Protein AF-A0AAW3WWF3-F1 (afdb_monomer_lite)

Sequence (117 aa):
MQAHHVIPVDIWKKHDSFFNSIGMGGSRDSIGNGIHIPGSQAAYKEGLGKGMAVFHSSKHDNYSNIVSDEISLIKDRFNAKELTAKEARIEVKKLQMDLKRRLWSGDVPKTKCGRIY

Organism: Serratia fonticola (NCBI:txid47917)

Foldseek 3Di:
DDKDFLQDPVLCVVCQVLCVQLPNNVVRPPPLRIDDFAADLVSVVVCVRVQALAHEDPDAVQSNVVSSVQLVVLSVCVVVVVDDSPRSVVSVSVSSVVSNVCRRNVVACADPSRYHD

Radius of gyration: 14.71 Å; chains: 1; bounding box: 31×23×44 Å

Structure (mmCIF, N/CA/C/O backbone):
data_AF-A0AAW3WWF3-F1
#
_entry.id   AF-A0AAW3WWF3-F1
#
loop_
_atom_site.group_PDB
_atom_site.id
_atom_site.type_symbol
_atom_site.label_atom_id
_atom_site.label_alt_id
_atom_site.label_comp_id
_atom_site.label_asym_id
_atom_site.label_entity_id
_atom_site.label_seq_id
_atom_site.pdbx_PDB_ins_code
_atom_site.Cartn_x
_atom_site.Cartn_y
_atom_site.Cartn_z
_atom_site.occupancy
_atom_site.B_iso_or_equiv
_atom_site.auth_seq_id
_atom_site.auth_comp_id
_atom_site.auth_asym_id
_atom_site.auth_atom_id
_atom_site.pdbx_PDB_model_num
ATOM 1 N N . MET A 1 1 ? 0.639 7.924 -18.447 1.00 91.19 1 MET A N 1
ATOM 2 C CA . MET A 1 1 ? 0.525 7.637 -16.995 1.00 91.19 1 MET A CA 1
ATOM 3 C C . MET A 1 1 ? -0.613 6.657 -16.767 1.00 91.19 1 MET A C 1
ATOM 5 O O . MET A 1 1 ? -1.506 6.606 -17.600 1.00 91.19 1 MET A O 1
ATOM 9 N N . GLN A 1 2 ? -0.592 5.907 -15.671 1.00 92.00 2 GLN A N 1
ATOM 10 C CA . GLN A 1 2 ? -1.663 5.001 -15.255 1.00 92.00 2 GLN A CA 1
ATOM 11 C C . GLN A 1 2 ? -1.898 5.148 -13.751 1.00 92.00 2 GLN A C 1
ATOM 13 O O . GLN A 1 2 ? -0.951 5.380 -12.999 1.00 92.00 2 GLN A O 1
ATOM 18 N N . ALA A 1 3 ? -3.156 5.068 -13.317 1.00 93.00 3 ALA A N 1
ATOM 19 C CA . ALA A 1 3 ? -3.476 4.997 -11.896 1.00 93.00 3 ALA A CA 1
ATOM 20 C C . ALA A 1 3 ? -3.083 3.620 -11.346 1.00 93.00 3 ALA A C 1
ATOM 22 O O . ALA A 1 3 ? -3.390 2.593 -11.947 1.00 93.00 3 ALA A O 1
ATOM 23 N N . HIS A 1 4 ? -2.404 3.613 -10.209 1.00 95.44 4 HIS A N 1
ATOM 24 C CA . HIS A 1 4 ? -2.016 2.415 -9.485 1.00 95.44 4 HIS A CA 1
ATOM 25 C C . HIS A 1 4 ? -2.558 2.509 -8.059 1.00 95.44 4 HIS A C 1
ATOM 27 O O . HIS A 1 4 ? -2.361 3.523 -7.380 1.00 95.44 4 HIS A O 1
ATOM 33 N N . HIS A 1 5 ? -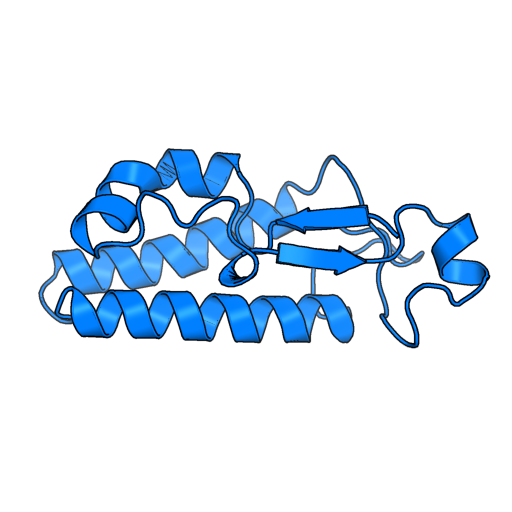3.263 1.465 -7.625 1.00 96.94 5 HIS A N 1
ATOM 34 C CA . HIS A 1 5 ? -3.714 1.345 -6.245 1.00 96.94 5 HIS A CA 1
ATOM 35 C C . HIS A 1 5 ? -2.535 0.969 -5.355 1.00 96.94 5 HIS A C 1
ATOM 37 O O . HIS A 1 5 ? -1.898 -0.058 -5.562 1.00 96.94 5 HIS A O 1
ATOM 43 N N . VAL A 1 6 ? -2.271 1.803 -4.358 1.00 97.38 6 VAL A N 1
ATOM 44 C CA . VAL A 1 6 ? -1.163 1.637 -3.415 1.00 97.38 6 VAL A CA 1
ATOM 45 C C . VAL A 1 6 ? -1.427 0.460 -2.475 1.00 97.38 6 VAL A C 1
ATOM 47 O O . VAL A 1 6 ? -0.552 -0.357 -2.232 1.00 97.38 6 VAL A O 1
ATOM 50 N N . ILE A 1 7 ? -2.658 0.326 -1.979 1.00 98.06 7 ILE A N 1
ATOM 51 C CA . ILE A 1 7 ? -3.155 -0.946 -1.455 1.00 98.06 7 ILE A CA 1
ATOM 52 C C . ILE A 1 7 ? -3.897 -1.632 -2.603 1.00 98.06 7 ILE A C 1
ATOM 54 O O . ILE A 1 7 ? -4.955 -1.122 -2.996 1.00 98.06 7 ILE A O 1
ATOM 58 N N . PRO A 1 8 ? -3.382 -2.753 -3.151 1.00 97.19 8 PRO A N 1
ATOM 59 C CA . PRO A 1 8 ? -4.004 -3.427 -4.284 1.00 97.19 8 PRO A CA 1
ATOM 60 C C . PRO A 1 8 ? -5.452 -3.823 -4.006 1.00 97.19 8 PRO A C 1
ATOM 62 O O . PRO A 1 8 ? -5.810 -4.176 -2.881 1.00 97.19 8 PRO A O 1
ATOM 65 N N . VAL A 1 9 ? -6.282 -3.816 -5.050 1.00 96.56 9 VAL A N 1
ATOM 66 C CA . VAL A 1 9 ? -7.726 -4.093 -4.954 1.00 96.56 9 VAL A CA 1
ATOM 67 C C . VAL A 1 9 ? -8.019 -5.417 -4.248 1.00 96.56 9 VAL A C 1
ATOM 69 O O . VAL A 1 9 ? -8.927 -5.474 -3.419 1.00 96.56 9 VAL A O 1
ATOM 72 N N . ASP A 1 10 ? -7.258 -6.470 -4.538 1.00 96.56 10 ASP A N 1
ATOM 73 C CA . ASP A 1 10 ? -7.500 -7.786 -3.943 1.00 96.56 10 ASP A CA 1
ATOM 74 C C . ASP A 1 10 ? -7.041 -7.868 -2.484 1.00 96.56 10 ASP A C 1
ATOM 76 O O . ASP A 1 10 ? -7.697 -8.525 -1.677 1.00 96.56 10 ASP A O 1
ATOM 80 N N . ILE A 1 11 ? -6.003 -7.115 -2.102 1.00 98.06 11 ILE A N 1
ATOM 81 C CA . ILE A 1 11 ? -5.622 -6.959 -0.691 1.00 98.06 11 ILE A CA 1
ATOM 82 C C . ILE A 1 11 ? -6.683 -6.155 0.057 1.00 98.06 11 ILE A C 1
ATOM 84 O O . ILE A 1 11 ? -7.064 -6.522 1.168 1.00 98.06 11 ILE A O 1
ATOM 88 N N . TRP A 1 12 ? -7.234 -5.113 -0.568 1.00 98.12 12 TRP A N 1
ATOM 89 C CA . TRP A 1 12 ? -8.349 -4.375 0.012 1.00 98.12 12 TRP A CA 1
ATOM 90 C C . TRP A 1 12 ? -9.534 -5.294 0.307 1.00 98.12 12 TRP A C 1
ATOM 92 O O . TRP A 1 12 ? -10.012 -5.332 1.437 1.00 98.12 12 TRP A O 1
ATOM 102 N N . LYS A 1 13 ? -9.958 -6.088 -0.686 1.00 97.38 13 LYS A N 1
ATOM 103 C CA . LYS A 1 13 ? -11.051 -7.063 -0.543 1.00 97.38 13 LYS A CA 1
ATOM 104 C C . LYS A 1 13 ? -10.756 -8.105 0.539 1.00 97.38 13 LYS A C 1
ATOM 106 O O . LYS A 1 13 ? -11.624 -8.396 1.354 1.00 97.38 13 LYS A O 1
ATOM 111 N N . LYS A 1 14 ? -9.531 -8.644 0.583 1.00 97.69 14 LYS A N 1
ATOM 112 C CA . LYS A 1 14 ? -9.099 -9.619 1.603 1.00 97.69 14 LYS A CA 1
ATOM 113 C C . LYS A 1 14 ? -9.253 -9.075 3.030 1.00 97.69 14 LYS A C 1
ATOM 115 O O . LYS A 1 14 ? -9.541 -9.837 3.950 1.00 97.69 14 LYS A O 1
ATOM 120 N N . HIS A 1 15 ? -9.077 -7.768 3.216 1.00 97.94 15 HIS A N 1
ATOM 121 C CA . HIS A 1 15 ? -9.154 -7.096 4.514 1.00 97.94 15 HIS A CA 1
ATOM 122 C C . HIS A 1 15 ? -10.387 -6.180 4.650 1.00 97.94 15 HIS A C 1
ATOM 124 O O . HIS A 1 15 ? -10.407 -5.320 5.530 1.00 97.94 15 HIS A O 1
ATOM 130 N N . ASP A 1 16 ? -11.431 -6.374 3.834 1.00 97.50 16 ASP A N 1
ATOM 131 C CA . ASP A 1 16 ? -12.568 -5.448 3.726 1.00 97.50 16 ASP A CA 1
ATOM 132 C C . ASP A 1 16 ? -13.255 -5.190 5.074 1.00 97.50 16 ASP A C 1
ATOM 134 O O . ASP A 1 16 ? -13.417 -4.041 5.482 1.00 97.50 16 ASP A O 1
ATOM 138 N N . SER A 1 17 ? -13.542 -6.245 5.844 1.00 97.88 17 SER A N 1
ATOM 139 C CA . SER A 1 17 ? -14.149 -6.118 7.176 1.00 97.88 17 SER A CA 1
ATOM 140 C C . SER A 1 17 ? -13.315 -5.266 8.137 1.00 97.88 17 SER A C 1
ATOM 142 O O . SER A 1 17 ? -13.876 -4.499 8.915 1.00 97.88 17 SER A O 1
ATOM 144 N N . PHE A 1 18 ? -11.982 -5.365 8.067 1.00 98.56 18 PHE A N 1
ATOM 145 C CA . PHE A 1 18 ? -11.081 -4.542 8.875 1.00 98.56 18 PHE A CA 1
ATOM 146 C C . PHE A 1 18 ? -11.104 -3.079 8.415 1.00 98.56 18 PHE A C 1
ATOM 148 O O . PHE A 1 18 ? -11.242 -2.172 9.235 1.00 98.56 18 PHE A O 1
ATOM 155 N N . PHE A 1 19 ? -11.038 -2.825 7.105 1.00 98.56 19 PHE A N 1
ATOM 156 C CA . PHE A 1 19 ? -11.153 -1.460 6.590 1.00 98.56 19 PHE A CA 1
ATOM 157 C C . PHE A 1 19 ? -12.510 -0.837 6.938 1.00 98.56 19 PHE A C 1
ATOM 159 O O . PHE A 1 19 ? -12.563 0.328 7.333 1.00 98.56 19 PHE A O 1
ATOM 166 N N . ASN A 1 20 ? -13.597 -1.604 6.877 1.00 98.38 20 ASN A N 1
ATOM 167 C CA . ASN A 1 20 ? -14.922 -1.171 7.314 1.00 98.38 20 ASN A CA 1
ATOM 168 C C . ASN A 1 20 ? -14.937 -0.826 8.810 1.00 98.38 20 ASN A C 1
ATOM 170 O O . ASN A 1 20 ? -15.393 0.261 9.171 1.00 98.38 20 ASN A O 1
ATOM 174 N N . SER A 1 21 ? -14.375 -1.679 9.677 1.00 98.44 21 SER A N 1
ATOM 175 C CA . SER A 1 21 ? -14.376 -1.461 11.133 1.00 98.44 21 SER A CA 1
ATOM 176 C C . SER A 1 21 ? -13.569 -0.239 11.568 1.00 98.44 21 SER A C 1
ATOM 178 O O . SER A 1 21 ? -13.893 0.390 12.574 1.00 98.44 21 SER A O 1
ATOM 180 N N . ILE A 1 22 ? -12.544 0.141 10.802 1.00 98.50 22 ILE A N 1
ATOM 181 C CA . ILE A 1 22 ? -11.779 1.373 11.042 1.00 98.50 22 ILE A CA 1
ATOM 182 C C . ILE A 1 22 ? -12.340 2.575 10.267 1.00 98.50 22 ILE A C 1
ATOM 184 O O . ILE A 1 22 ? -11.740 3.649 10.283 1.00 98.50 22 ILE A O 1
ATOM 188 N N . GLY A 1 23 ? -13.495 2.445 9.605 1.00 97.81 23 GLY A N 1
ATOM 189 C CA . GLY A 1 23 ? -14.196 3.500 8.859 1.00 97.81 23 GLY A CA 1
ATOM 190 C C . GLY A 1 23 ? -13.484 3.961 7.585 1.00 97.81 23 GLY A C 1
ATOM 191 O O . GLY A 1 23 ? -13.461 5.152 7.278 1.00 97.81 23 GLY A O 1
ATOM 192 N N . MET A 1 24 ? -12.875 3.020 6.869 1.00 97.56 24 MET A N 1
ATOM 193 C CA . MET A 1 24 ? -12.233 3.207 5.566 1.00 97.56 24 MET A CA 1
ATOM 194 C C . MET A 1 24 ? -12.956 2.493 4.416 1.00 97.56 24 MET A C 1
ATOM 196 O O . MET A 1 24 ? -12.521 2.653 3.287 1.00 97.56 24 MET A O 1
ATOM 200 N N . GLY A 1 25 ? -14.060 1.774 4.645 1.00 93.00 25 GLY A N 1
ATOM 201 C CA . GLY A 1 25 ? -14.733 0.920 3.647 1.00 93.00 25 GLY A CA 1
ATOM 202 C C . GLY A 1 25 ? -14.872 1.471 2.222 1.00 93.00 25 GLY A C 1
ATOM 203 O O . GLY A 1 25 ? -14.512 0.813 1.254 1.00 93.00 25 GLY A O 1
ATOM 204 N N . GLY A 1 26 ? -15.305 2.727 2.077 1.00 92.25 26 GLY A N 1
ATOM 205 C CA . GLY A 1 26 ? -15.469 3.382 0.769 1.00 92.25 26 GLY A CA 1
ATOM 206 C C . GLY A 1 26 ? -14.200 4.006 0.171 1.00 92.25 26 GLY A C 1
ATOM 207 O O . GLY A 1 26 ? -14.273 4.693 -0.842 1.00 92.25 26 GLY A O 1
ATOM 208 N N . SER A 1 27 ? -13.034 3.843 0.798 1.00 95.38 27 SER A N 1
ATOM 209 C CA . SER A 1 27 ? -11.805 4.562 0.426 1.00 95.38 27 SER A CA 1
ATOM 210 C C . SER A 1 27 ? -10.891 3.801 -0.537 1.00 95.38 27 SER A C 1
ATOM 212 O O . SER A 1 27 ? -9.841 4.342 -0.898 1.00 95.38 27 SER A O 1
ATOM 214 N N . ARG A 1 28 ? -11.278 2.599 -0.990 1.00 96.75 28 ARG A N 1
ATOM 215 C CA . ARG A 1 28 ? -10.470 1.771 -1.904 1.00 96.75 28 ARG A CA 1
ATOM 216 C C . ARG A 1 28 ? -10.071 2.519 -3.169 1.00 96.75 28 ARG A C 1
ATOM 218 O O . ARG A 1 28 ? -8.902 2.510 -3.538 1.00 96.75 28 ARG A O 1
ATOM 225 N N . ASP A 1 29 ? -11.041 3.174 -3.799 1.00 96.62 29 ASP A N 1
ATOM 226 C CA . ASP A 1 29 ? -10.865 3.880 -5.074 1.00 96.62 29 ASP A CA 1
ATOM 227 C C . ASP A 1 29 ? -10.651 5.389 -4.875 1.00 96.62 29 ASP A C 1
ATOM 229 O O . ASP A 1 29 ? -10.717 6.175 -5.817 1.00 96.62 29 ASP A O 1
ATOM 233 N N . SER A 1 30 ? -10.385 5.815 -3.636 1.00 95.00 30 SER A N 1
ATOM 234 C CA . SER A 1 30 ? -10.093 7.214 -3.333 1.00 95.00 30 SER A CA 1
ATOM 235 C C . SER A 1 30 ? -8.681 7.607 -3.774 1.00 95.00 30 SER A C 1
ATOM 237 O O . SER A 1 30 ? -7.765 6.784 -3.820 1.00 95.00 30 SER A O 1
ATOM 239 N N . ILE A 1 31 ? -8.462 8.910 -3.973 1.00 91.50 31 ILE A N 1
ATOM 240 C CA . ILE A 1 31 ? -7.134 9.495 -4.247 1.00 91.50 31 ILE A CA 1
ATOM 241 C C . ILE A 1 31 ? -6.115 9.115 -3.153 1.00 91.50 31 ILE A C 1
ATOM 243 O O . ILE A 1 31 ? -4.921 8.946 -3.420 1.00 91.50 31 ILE A O 1
ATOM 247 N N . GLY A 1 32 ? -6.580 8.920 -1.914 1.00 93.44 32 GLY A N 1
ATOM 248 C CA . GLY A 1 32 ? -5.747 8.463 -0.801 1.00 93.44 32 GLY A CA 1
ATOM 249 C C . GLY A 1 32 ? -5.041 7.137 -1.096 1.00 93.44 32 GLY A C 1
ATOM 250 O O . GLY A 1 32 ? -3.855 7.009 -0.792 1.00 93.44 32 GLY A O 1
ATOM 251 N N . ASN A 1 33 ? -5.723 6.218 -1.785 1.00 97.50 33 ASN A N 1
ATOM 252 C CA . ASN A 1 33 ? -5.198 4.914 -2.179 1.00 97.50 33 ASN A CA 1
ATOM 253 C C . ASN A 1 33 ? -4.620 4.878 -3.607 1.00 97.50 33 ASN A C 1
ATOM 255 O O . ASN A 1 33 ? -4.258 3.811 -4.088 1.00 97.50 33 ASN A O 1
ATOM 259 N N . GLY A 1 34 ? -4.537 6.016 -4.300 1.00 95.94 34 GLY A N 1
ATOM 260 C CA . GLY A 1 34 ? -4.052 6.095 -5.678 1.00 95.94 34 GLY A CA 1
ATOM 261 C C . GLY A 1 34 ? -2.714 6.821 -5.813 1.00 95.94 34 GLY A C 1
ATOM 262 O O . GLY A 1 34 ? -2.414 7.757 -5.066 1.00 95.94 34 GLY A O 1
ATOM 263 N N . ILE A 1 35 ? -1.928 6.413 -6.807 1.00 95.62 35 ILE A N 1
ATOM 264 C CA . ILE A 1 35 ? -0.767 7.146 -7.326 1.00 95.62 35 ILE A CA 1
ATOM 265 C C . ILE A 1 35 ? -0.694 6.984 -8.849 1.00 95.62 35 ILE A C 1
ATOM 267 O O . ILE A 1 35 ? -0.982 5.914 -9.382 1.00 95.62 35 ILE A O 1
ATOM 271 N N . HIS A 1 36 ? -0.326 8.046 -9.565 1.00 94.88 36 HIS A N 1
ATOM 272 C CA . HIS A 1 36 ? -0.069 7.963 -11.000 1.00 94.88 36 HIS A CA 1
ATOM 273 C C . HIS A 1 36 ? 1.379 7.568 -11.249 1.00 94.88 36 HIS A C 1
ATOM 275 O O . HIS A 1 36 ? 2.287 8.287 -10.843 1.00 94.88 36 HIS A O 1
ATOM 281 N N . ILE A 1 37 ? 1.583 6.469 -11.970 1.00 95.44 37 ILE A N 1
ATOM 282 C CA . ILE A 1 37 ? 2.910 5.967 -12.340 1.00 95.44 37 ILE A CA 1
ATOM 283 C C . ILE A 1 37 ? 2.997 5.795 -13.866 1.00 95.44 37 ILE A C 1
ATOM 285 O O . ILE A 1 37 ? 1.960 5.765 -14.542 1.00 95.44 37 ILE A O 1
ATOM 289 N N . PRO A 1 38 ? 4.194 5.713 -14.467 1.00 96.88 38 PRO A N 1
ATOM 290 C CA . PRO A 1 38 ? 4.324 5.378 -15.883 1.00 96.88 38 PRO A CA 1
ATOM 291 C C . PRO A 1 38 ? 3.609 4.059 -16.193 1.00 96.88 38 PRO A C 1
ATOM 293 O O . PRO A 1 38 ? 3.842 3.059 -15.527 1.00 96.88 38 PRO A O 1
ATOM 296 N N . GLY A 1 39 ? 2.718 4.055 -17.187 1.00 95.25 39 GLY A N 1
ATOM 297 C CA . GLY A 1 39 ? 1.885 2.881 -17.500 1.00 95.25 39 GLY A CA 1
ATOM 298 C C . GLY A 1 39 ? 2.603 1.811 -18.326 1.00 95.25 39 GLY A C 1
ATOM 299 O O . GLY A 1 39 ? 2.100 0.708 -18.498 1.00 95.25 39 GLY A O 1
ATOM 300 N N . SER A 1 40 ? 3.772 2.139 -18.872 1.00 94.44 40 SER A N 1
ATOM 301 C CA . SER A 1 40 ? 4.554 1.257 -19.730 1.00 94.44 40 SER A CA 1
ATOM 302 C C . SER A 1 40 ? 6.036 1.595 -19.629 1.00 94.44 40 SER A C 1
ATOM 304 O O . SER A 1 40 ? 6.418 2.677 -19.173 1.00 94.44 40 SER A O 1
ATOM 306 N N . GLN A 1 41 ? 6.879 0.681 -20.108 1.00 94.56 41 GLN A N 1
ATOM 307 C CA . GLN A 1 41 ? 8.317 0.915 -20.183 1.00 94.56 41 GLN A CA 1
ATOM 308 C C . GLN A 1 41 ? 8.666 2.078 -21.126 1.00 94.56 41 GLN A C 1
ATOM 310 O O . GLN A 1 41 ? 9.607 2.814 -20.848 1.00 94.56 41 GLN A O 1
ATOM 315 N N . ALA A 1 42 ? 7.918 2.252 -22.223 1.00 95.19 42 ALA A N 1
ATOM 316 C CA . ALA A 1 42 ? 8.112 3.371 -23.146 1.00 95.19 42 ALA A CA 1
ATOM 317 C C . ALA A 1 42 ? 7.859 4.708 -22.436 1.00 95.19 42 ALA A C 1
ATOM 319 O O . ALA A 1 42 ? 8.761 5.535 -22.359 1.00 95.19 42 ALA A O 1
ATOM 320 N N . ALA A 1 43 ? 6.706 4.846 -21.771 1.00 93.06 43 ALA A N 1
ATOM 321 C CA . ALA A 1 43 ? 6.371 6.058 -21.025 1.00 93.06 43 ALA A CA 1
ATOM 322 C C . ALA A 1 43 ? 7.370 6.356 -19.889 1.00 93.06 43 ALA A C 1
ATOM 324 O O . ALA A 1 43 ? 7.648 7.510 -19.570 1.00 93.06 43 ALA A O 1
ATOM 325 N N . TYR A 1 44 ? 7.908 5.310 -19.258 1.00 93.25 44 TYR A N 1
ATOM 326 C CA . TYR A 1 44 ? 8.964 5.429 -18.256 1.00 93.25 44 TYR A CA 1
ATOM 327 C C . TYR A 1 44 ? 10.266 5.983 -18.848 1.00 93.25 44 TYR A C 1
ATOM 329 O O . TYR A 1 44 ? 10.820 6.936 -18.306 1.00 93.25 44 TYR A O 1
ATOM 337 N N . LYS A 1 45 ? 10.717 5.439 -19.986 1.00 91.75 45 LYS A N 1
ATOM 338 C CA . LYS A 1 45 ? 11.923 5.898 -20.699 1.00 91.75 45 LYS A CA 1
ATOM 339 C C . LYS A 1 45 ? 11.784 7.317 -21.254 1.00 91.75 45 LYS A C 1
ATOM 341 O O . LYS A 1 45 ? 12.764 8.047 -21.287 1.00 91.75 45 LYS A O 1
ATOM 346 N N . GLU A 1 46 ? 10.575 7.714 -21.637 1.00 93.38 46 GLU A N 1
ATOM 347 C CA . GLU A 1 46 ? 10.232 9.078 -22.068 1.00 93.38 46 GLU A CA 1
ATOM 348 C C . GLU A 1 46 ? 10.129 10.075 -20.898 1.00 93.38 46 GLU A C 1
ATOM 350 O O . GLU A 1 46 ? 9.854 11.255 -21.101 1.00 93.38 46 GLU A O 1
ATOM 355 N N . GLY A 1 47 ? 10.327 9.625 -19.654 1.00 87.31 47 GLY A N 1
ATOM 356 C CA . GLY A 1 47 ? 10.355 10.501 -18.485 1.00 87.31 47 GLY A CA 1
ATOM 357 C C . GLY A 1 47 ? 8.979 10.948 -17.980 1.00 87.31 47 GLY A C 1
ATOM 358 O O . GLY A 1 47 ? 8.917 11.812 -17.102 1.00 87.31 47 GLY A O 1
ATOM 359 N N . LEU A 1 48 ? 7.867 10.346 -18.435 1.00 87.69 48 LEU A N 1
ATOM 360 C CA . LEU A 1 48 ? 6.513 10.729 -17.989 1.00 87.69 48 LEU A CA 1
ATOM 361 C C . LEU A 1 48 ? 6.308 10.566 -16.469 1.00 87.69 48 LEU A C 1
ATOM 363 O O . LEU A 1 48 ? 5.422 11.197 -15.896 1.00 87.69 48 LEU A O 1
ATOM 367 N N . GLY A 1 49 ? 7.139 9.754 -15.809 1.00 82.88 49 GLY A N 1
ATOM 368 C CA . GLY A 1 49 ? 7.141 9.542 -14.360 1.00 82.88 49 GLY A CA 1
ATOM 369 C C . GLY A 1 49 ? 7.872 10.604 -13.544 1.00 82.88 49 GLY A C 1
ATOM 370 O O . GLY A 1 49 ? 7.927 10.460 -12.331 1.00 82.88 49 GLY A O 1
ATOM 371 N N . LYS A 1 50 ? 8.453 11.641 -14.166 1.00 87.25 50 LYS A N 1
ATOM 372 C CA . LYS A 1 50 ? 9.085 12.781 -13.466 1.00 87.25 50 LYS A CA 1
ATOM 373 C C . LYS A 1 50 ? 10.054 12.371 -12.338 1.00 87.25 50 LYS A C 1
ATOM 375 O O . LYS A 1 50 ? 10.031 12.947 -11.256 1.00 87.25 50 LYS A O 1
ATOM 380 N N . GLY A 1 51 ? 10.891 11.363 -12.586 1.00 86.69 51 GLY A N 1
ATOM 381 C CA . GLY A 1 51 ? 11.870 10.865 -11.612 1.00 86.69 51 GLY A CA 1
ATOM 382 C C . GLY A 1 51 ? 11.424 9.651 -10.792 1.00 86.69 51 GLY A C 1
ATOM 383 O O . GLY A 1 51 ? 12.218 9.145 -10.004 1.00 86.69 51 GLY A O 1
ATOM 384 N N . MET A 1 52 ? 10.205 9.139 -10.993 1.00 94.25 52 MET A N 1
ATOM 385 C CA . MET A 1 52 ? 9.825 7.826 -10.466 1.00 94.25 52 MET A CA 1
ATOM 386 C C . MET A 1 52 ? 10.748 6.730 -11.004 1.00 94.25 52 MET A C 1
ATOM 388 O O . MET A 1 52 ? 11.030 6.692 -12.200 1.00 94.25 52 MET A O 1
ATOM 392 N N . ALA A 1 53 ? 11.162 5.803 -10.141 1.00 94.56 53 ALA A N 1
ATOM 393 C CA . ALA A 1 53 ? 12.081 4.717 -10.493 1.00 94.56 53 ALA A CA 1
ATOM 394 C C . ALA A 1 53 ? 11.383 3.424 -10.960 1.00 94.56 53 ALA A C 1
ATOM 396 O O . ALA A 1 53 ? 12.038 2.392 -11.128 1.00 94.56 53 ALA A O 1
ATOM 397 N N . VAL A 1 54 ? 10.060 3.460 -11.154 1.00 96.50 54 VAL A N 1
ATOM 398 C CA . VAL A 1 54 ? 9.257 2.293 -11.544 1.00 96.50 54 VAL A CA 1
ATOM 399 C C . VAL A 1 54 ? 8.234 2.613 -12.622 1.00 96.50 54 VAL A C 1
ATOM 401 O O . VAL A 1 54 ? 7.874 3.769 -12.848 1.00 96.50 54 VAL A O 1
ATOM 404 N N . PHE A 1 55 ? 7.711 1.557 -13.240 1.00 96.50 55 PHE A N 1
ATOM 405 C CA . PHE A 1 55 ? 6.527 1.613 -14.087 1.00 96.50 55 PHE A CA 1
ATOM 406 C C . PHE A 1 55 ? 5.558 0.470 -13.780 1.00 96.50 55 PHE A C 1
ATOM 408 O O . PH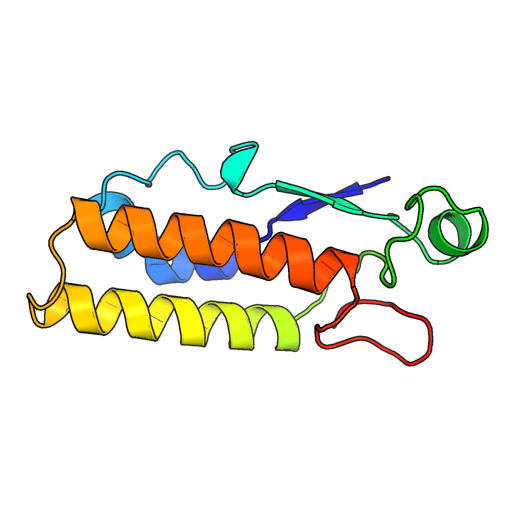E A 1 55 ? 5.929 -0.556 -13.200 1.00 96.50 55 PHE A O 1
ATOM 415 N N . HIS A 1 56 ? 4.301 0.677 -14.158 1.00 94.31 56 HIS A N 1
ATOM 416 C CA . HIS A 1 56 ? 3.179 -0.180 -13.814 1.00 94.31 56 HIS A CA 1
ATOM 417 C C . HIS A 1 56 ? 3.300 -1.595 -14.384 1.00 94.31 56 HIS A C 1
ATOM 419 O O . HIS A 1 56 ? 3.824 -1.824 -15.475 1.00 94.31 56 HIS A O 1
ATOM 425 N N . SER A 1 57 ? 2.727 -2.533 -13.640 1.00 93.31 57 SER A N 1
ATOM 426 C CA . SER A 1 57 ? 2.396 -3.880 -14.082 1.00 93.31 57 SER A CA 1
ATOM 427 C C . SER A 1 57 ? 0.996 -4.200 -13.587 1.00 93.31 57 SER A C 1
ATOM 429 O O . SER A 1 57 ? 0.682 -3.890 -12.445 1.00 93.31 57 SER A O 1
ATOM 431 N N . SER A 1 58 ? 0.172 -4.851 -14.405 1.00 86.44 58 SER A N 1
ATOM 432 C CA . SER A 1 58 ? -1.137 -5.343 -13.951 1.00 86.44 58 SER A CA 1
ATOM 433 C C . SER A 1 58 ? -1.023 -6.578 -13.053 1.00 86.44 58 SER A C 1
ATOM 435 O O . SER A 1 58 ? -1.985 -6.939 -12.386 1.00 86.44 58 SER A O 1
ATOM 437 N N . LYS A 1 59 ? 0.151 -7.223 -13.039 1.00 90.56 59 LYS A N 1
ATOM 438 C CA . LYS A 1 59 ? 0.478 -8.350 -12.166 1.00 90.56 59 LYS A CA 1
ATOM 439 C C . LYS A 1 59 ? 1.666 -7.979 -11.285 1.00 90.56 59 LYS A C 1
ATOM 441 O O . LYS A 1 59 ? 2.767 -7.776 -11.803 1.00 90.56 59 LYS A O 1
ATOM 446 N N . HIS A 1 60 ? 1.421 -7.868 -9.985 1.00 92.88 60 HIS A N 1
ATOM 447 C CA . HIS A 1 60 ? 2.410 -7.470 -8.986 1.00 92.88 60 HIS A CA 1
ATOM 448 C C . HIS A 1 60 ? 2.189 -8.215 -7.662 1.00 92.88 60 HIS A C 1
ATOM 450 O O . HIS A 1 60 ? 1.812 -7.632 -6.642 1.00 92.88 60 HIS A O 1
ATOM 456 N N . ASP A 1 61 ? 2.338 -9.536 -7.708 1.00 94.81 61 ASP A N 1
ATOM 457 C CA . ASP A 1 61 ? 2.028 -10.440 -6.598 1.00 94.81 61 ASP A CA 1
ATOM 458 C C . ASP A 1 61 ? 2.975 -10.204 -5.414 1.00 94.81 61 ASP A C 1
ATOM 460 O O . ASP A 1 61 ? 2.522 -10.173 -4.271 1.00 94.81 61 ASP A O 1
ATOM 464 N N . ASN A 1 62 ? 4.265 -9.948 -5.660 1.00 95.88 62 ASN A N 1
ATOM 465 C CA . ASN A 1 62 ? 5.231 -9.741 -4.579 1.00 95.88 62 ASN A CA 1
ATOM 466 C C . ASN A 1 62 ? 4.976 -8.417 -3.861 1.00 95.88 62 ASN A C 1
ATOM 468 O O . ASN A 1 62 ? 4.943 -8.386 -2.631 1.00 95.88 62 ASN A O 1
ATOM 472 N N . TYR A 1 63 ? 4.742 -7.337 -4.612 1.00 97.56 63 TYR A N 1
ATOM 473 C CA . TYR A 1 63 ? 4.263 -6.082 -4.034 1.00 97.56 63 TYR A CA 1
ATOM 474 C C . TYR A 1 63 ? 2.983 -6.292 -3.213 1.00 97.56 63 TYR A C 1
ATOM 476 O O . TYR A 1 63 ? 2.897 -5.837 -2.075 1.00 97.56 63 TYR A O 1
ATOM 484 N N . SER A 1 64 ? 2.012 -7.033 -3.754 1.00 97.62 64 SER A N 1
ATOM 485 C CA . SER A 1 64 ? 0.735 -7.286 -3.072 1.00 97.62 64 SER A CA 1
ATOM 486 C C . SER A 1 64 ? 0.908 -8.076 -1.776 1.00 97.62 64 SER A C 1
ATOM 488 O O . SER A 1 64 ? 0.247 -7.758 -0.791 1.00 97.62 64 SER A O 1
ATOM 490 N N . ASN A 1 65 ? 1.807 -9.061 -1.748 1.00 97.69 65 ASN A N 1
ATOM 491 C CA . ASN A 1 65 ? 2.098 -9.848 -0.551 1.00 97.69 65 ASN A CA 1
ATOM 492 C C . ASN A 1 65 ? 2.709 -8.980 0.552 1.00 97.69 65 ASN A C 1
ATOM 494 O O . ASN A 1 65 ? 2.200 -8.994 1.667 1.00 97.69 65 ASN A O 1
ATOM 498 N N . ILE A 1 66 ? 3.701 -8.144 0.220 1.00 97.94 66 ILE A N 1
ATOM 499 C CA . ILE A 1 66 ? 4.304 -7.206 1.184 1.00 97.94 66 ILE A CA 1
ATOM 500 C C . ILE A 1 66 ? 3.237 -6.284 1.784 1.00 97.94 66 ILE A C 1
ATOM 502 O O . ILE A 1 66 ? 3.144 -6.149 3.002 1.00 97.94 66 ILE A O 1
ATOM 506 N N . VAL A 1 67 ? 2.386 -5.695 0.937 1.00 98.44 67 VAL A N 1
ATOM 507 C CA . VAL A 1 67 ? 1.299 -4.827 1.410 1.00 98.44 67 VAL A CA 1
ATOM 508 C C . VAL A 1 67 ? 0.297 -5.611 2.265 1.00 98.44 67 VAL A C 1
ATOM 510 O O . VAL A 1 67 ? -0.211 -5.090 3.257 1.00 98.44 67 VAL A O 1
ATOM 513 N N . SER A 1 68 ? 0.003 -6.868 1.912 1.00 98.50 68 SER A N 1
ATOM 514 C CA . SER A 1 68 ? -0.878 -7.726 2.709 1.00 98.50 68 SER A CA 1
ATOM 515 C C . SER A 1 68 ? -0.314 -8.000 4.097 1.00 98.50 68 SER A C 1
ATOM 517 O O . SER A 1 68 ? -1.091 -8.004 5.054 1.00 98.50 68 SER A O 1
ATOM 519 N N . ASP A 1 69 ? 0.989 -8.242 4.213 1.00 98.56 69 ASP A N 1
ATOM 520 C CA . ASP A 1 69 ? 1.648 -8.524 5.487 1.00 98.56 69 ASP A CA 1
ATOM 521 C C . ASP A 1 69 ? 1.627 -7.278 6.380 1.00 98.56 69 ASP A C 1
ATOM 523 O O . ASP A 1 69 ? 1.190 -7.342 7.528 1.00 98.56 69 ASP A O 1
ATOM 527 N N . GLU A 1 70 ? 1.967 -6.109 5.830 1.00 98.56 70 GLU A N 1
ATOM 528 C CA . GLU A 1 70 ? 1.939 -4.830 6.552 1.00 98.56 70 GLU A CA 1
ATOM 529 C C . GLU A 1 70 ? 0.520 -4.466 7.037 1.00 98.56 70 GLU A C 1
ATOM 531 O O . GLU A 1 70 ? 0.339 -4.032 8.178 1.00 98.56 70 GLU A O 1
ATOM 536 N N . ILE A 1 71 ? -0.516 -4.705 6.223 1.00 98.69 71 ILE A N 1
ATOM 537 C CA . ILE A 1 71 ? -1.918 -4.528 6.644 1.00 98.69 71 ILE A CA 1
ATOM 538 C C . ILE A 1 71 ? -2.325 -5.556 7.704 1.00 98.69 71 ILE A C 1
ATOM 540 O O . ILE A 1 71 ? -3.064 -5.208 8.630 1.00 98.69 71 ILE A O 1
ATOM 544 N N . SER A 1 72 ? -1.857 -6.802 7.595 1.00 98.69 72 SER A N 1
ATOM 545 C CA . SER A 1 72 ? -2.142 -7.847 8.585 1.00 98.69 72 SER A CA 1
ATOM 546 C C . SER A 1 72 ? -1.587 -7.463 9.953 1.00 98.69 72 SER A C 1
ATOM 548 O O . SER A 1 72 ? -2.322 -7.529 10.930 1.00 98.69 72 SER A O 1
ATOM 550 N N . LEU A 1 73 ? -0.370 -6.918 10.012 1.00 98.69 73 LEU A N 1
ATOM 551 C CA . LEU A 1 73 ? 0.226 -6.434 11.260 1.00 98.69 73 LEU A CA 1
ATOM 552 C C . LEU A 1 73 ? -0.609 -5.327 11.923 1.00 98.69 73 LEU A C 1
ATOM 554 O O . LEU A 1 73 ? -0.844 -5.364 13.130 1.00 98.69 73 LEU A O 1
ATOM 558 N N . ILE A 1 74 ? -1.101 -4.347 11.156 1.00 98.75 74 ILE A N 1
ATOM 559 C CA . ILE A 1 74 ? -1.964 -3.287 11.711 1.00 98.75 74 ILE A CA 1
ATOM 560 C C . ILE A 1 74 ? -3.294 -3.881 12.198 1.00 98.75 74 ILE A C 1
ATOM 562 O O . ILE A 1 74 ? -3.778 -3.525 13.276 1.00 98.75 74 ILE A O 1
ATOM 566 N N . LYS A 1 75 ? -3.880 -4.799 11.420 1.00 98.75 75 LYS A N 1
ATOM 567 C CA . LYS A 1 75 ? -5.124 -5.493 11.770 1.00 98.75 75 LYS A CA 1
ATOM 568 C C . LYS A 1 75 ? -4.972 -6.312 13.053 1.00 98.75 75 LYS A C 1
ATOM 570 O O . LYS A 1 75 ? -5.869 -6.272 13.891 1.00 98.75 75 LYS A O 1
ATOM 575 N N . ASP A 1 76 ? -3.866 -7.022 13.225 1.00 98.75 76 ASP A N 1
ATOM 576 C CA . ASP A 1 76 ? -3.630 -7.868 14.396 1.00 98.75 76 ASP A CA 1
ATOM 577 C C . ASP A 1 76 ? -3.513 -7.026 15.667 1.00 98.75 76 ASP A C 1
ATOM 579 O O . ASP A 1 76 ? -4.174 -7.323 16.662 1.00 98.75 76 ASP A O 1
ATOM 583 N N . ARG A 1 77 ? -2.800 -5.896 15.605 1.00 98.69 77 ARG A N 1
ATOM 584 C CA . ARG A 1 77 ? -2.720 -4.929 16.713 1.00 98.69 77 ARG A CA 1
ATOM 585 C C . ARG A 1 77 ? -4.074 -4.299 17.047 1.00 98.69 77 ARG A C 1
ATOM 587 O O . ARG A 1 77 ? -4.406 -4.107 18.216 1.00 98.69 77 ARG A O 1
ATOM 594 N N . PHE A 1 78 ? -4.890 -4.008 16.033 1.00 98.69 78 PHE A N 1
ATOM 595 C CA . PHE A 1 78 ? -6.271 -3.560 16.235 1.00 98.69 78 PHE A CA 1
ATOM 596 C C . PHE A 1 78 ? -7.129 -4.636 16.922 1.00 98.69 78 PHE A C 1
ATOM 598 O O . PHE A 1 78 ? -7.815 -4.343 17.900 1.00 98.69 78 PHE A O 1
ATOM 605 N N . ASN A 1 79 ? -7.051 -5.892 16.474 1.00 98.38 79 ASN A N 1
ATOM 606 C CA . ASN A 1 79 ? -7.794 -7.009 17.070 1.00 98.38 79 ASN A CA 1
ATOM 607 C C . ASN A 1 79 ? -7.352 -7.304 18.511 1.00 98.38 79 ASN A C 1
ATOM 609 O O . ASN A 1 79 ? -8.185 -7.634 19.356 1.00 98.38 79 ASN A O 1
ATOM 613 N N . ALA A 1 80 ? -6.062 -7.132 18.804 1.00 98.44 80 ALA A N 1
ATOM 614 C CA . ALA A 1 80 ? -5.488 -7.227 20.145 1.00 98.44 80 ALA A CA 1
ATOM 615 C C . ALA A 1 80 ? -5.856 -6.038 21.055 1.00 98.44 80 ALA A C 1
ATOM 617 O O . ALA A 1 80 ? -5.498 -6.035 22.231 1.00 98.44 80 ALA A O 1
ATOM 618 N N . LYS A 1 81 ? -6.600 -5.046 20.541 1.00 98.19 81 LYS A N 1
ATOM 619 C CA . LYS A 1 81 ? -6.986 -3.805 21.235 1.00 98.19 81 LYS A CA 1
ATOM 620 C C . LYS A 1 81 ? -5.801 -2.918 21.634 1.00 98.19 81 LYS A C 1
ATOM 622 O O . LYS A 1 81 ? -5.956 -2.039 22.475 1.00 98.19 81 LYS A O 1
ATOM 627 N N . GLU A 1 82 ? -4.644 -3.104 21.002 1.00 98.56 82 GLU A N 1
ATOM 628 C CA . GLU A 1 82 ? -3.496 -2.197 21.137 1.00 98.56 82 GLU A CA 1
ATOM 629 C C . GLU A 1 82 ? -3.714 -0.887 20.377 1.00 98.56 82 GLU A C 1
ATOM 631 O O . GLU A 1 82 ? -3.104 0.129 20.697 1.00 98.56 82 GLU A O 1
ATOM 636 N N . LEU A 1 83 ? -4.564 -0.922 19.346 1.00 98.38 83 LEU A N 1
ATOM 637 C CA . LEU A 1 83 ? -4.962 0.239 18.563 1.00 98.38 83 LEU A CA 1
ATOM 638 C C . LEU A 1 83 ? -6.475 0.413 18.630 1.00 98.38 83 LEU A C 1
ATOM 640 O O . LEU A 1 83 ? -7.242 -0.522 18.395 1.00 98.38 83 LEU A O 1
ATOM 644 N N . THR A 1 84 ? -6.917 1.644 18.847 1.00 98.62 84 THR A N 1
ATOM 645 C CA . THR A 1 84 ? -8.297 2.048 18.571 1.00 98.62 84 THR A CA 1
ATOM 646 C C . THR A 1 84 ? -8.557 2.086 17.062 1.00 98.62 84 THR A C 1
ATOM 648 O O . THR A 1 84 ? -7.639 2.170 16.244 1.00 98.62 84 THR A O 1
ATOM 651 N N . ALA A 1 85 ? -9.831 2.122 16.657 1.00 98.62 85 ALA A N 1
ATOM 652 C CA . ALA A 1 85 ? -10.204 2.273 15.246 1.00 98.62 85 ALA A CA 1
ATOM 653 C C . ALA A 1 85 ? -9.606 3.543 14.604 1.00 98.62 85 ALA A C 1
ATOM 655 O O . ALA A 1 85 ? -9.222 3.540 13.433 1.00 98.62 85 ALA A O 1
ATOM 656 N N . LYS A 1 86 ? -9.496 4.635 15.376 1.00 98.69 86 LYS A N 1
ATOM 657 C CA . LYS A 1 86 ? -8.887 5.891 14.921 1.00 98.69 86 LYS A CA 1
ATOM 658 C C . LYS A 1 86 ? -7.383 5.733 14.696 1.00 98.69 86 LYS A C 1
ATOM 660 O O . LYS A 1 86 ? -6.884 6.200 13.674 1.00 98.69 86 LYS A O 1
ATOM 665 N N . GLU A 1 87 ? -6.675 5.085 15.615 1.00 98.75 87 GLU A N 1
ATOM 666 C CA . GLU A 1 87 ? -5.230 4.855 15.499 1.00 98.75 87 GLU A CA 1
ATOM 667 C C . GLU A 1 87 ? -4.910 3.887 14.362 1.00 98.75 87 GLU A C 1
ATOM 669 O O . GLU A 1 87 ? -4.074 4.205 13.523 1.00 98.75 87 GLU A O 1
ATOM 674 N N . ALA A 1 88 ? -5.647 2.781 14.238 1.00 98.75 88 ALA A N 1
ATOM 675 C CA . ALA A 1 88 ? -5.497 1.848 13.123 1.00 98.75 88 ALA A CA 1
ATOM 676 C C . ALA A 1 88 ? -5.722 2.534 11.762 1.00 98.75 88 ALA A C 1
ATOM 678 O O . ALA A 1 88 ? -4.937 2.348 10.833 1.00 98.75 88 ALA A O 1
ATOM 679 N N . ARG A 1 89 ? -6.732 3.412 11.647 1.00 98.75 89 ARG A N 1
ATOM 680 C CA . ARG A 1 89 ? -6.938 4.249 10.448 1.00 98.75 89 ARG A CA 1
ATOM 681 C C . ARG A 1 89 ? -5.734 5.149 10.159 1.00 98.75 89 ARG A C 1
ATOM 683 O O . ARG A 1 89 ? -5.371 5.325 8.997 1.00 98.75 89 ARG A O 1
ATOM 690 N N . ILE A 1 90 ? -5.148 5.764 11.186 1.00 98.62 90 ILE A N 1
ATOM 691 C CA . ILE A 1 90 ? -3.958 6.612 11.036 1.00 98.62 90 ILE A CA 1
ATOM 692 C C . ILE A 1 90 ? -2.769 5.777 10.547 1.00 98.62 90 ILE A C 1
ATOM 694 O O . ILE A 1 90 ? -2.099 6.201 9.608 1.00 98.62 90 ILE A O 1
ATOM 698 N N . GLU A 1 91 ? -2.541 4.594 11.116 1.00 98.75 91 GLU A N 1
ATOM 699 C CA . GLU A 1 91 ? -1.464 3.689 10.695 1.00 98.75 91 GLU A CA 1
ATOM 700 C C . GLU A 1 91 ? -1.628 3.234 9.238 1.00 98.75 91 GLU A C 1
ATOM 702 O O . GLU A 1 91 ? -0.677 3.319 8.465 1.00 98.75 91 GLU A O 1
ATOM 707 N N . VAL A 1 92 ? -2.842 2.880 8.797 1.00 98.62 92 VAL A N 1
ATOM 708 C CA . VAL A 1 92 ? -3.093 2.556 7.378 1.00 98.62 92 VAL A CA 1
ATOM 709 C C . VAL A 1 92 ? -2.793 3.754 6.469 1.00 98.62 92 VAL A C 1
ATOM 711 O O . VAL A 1 92 ? -2.190 3.590 5.410 1.00 98.62 92 VAL A O 1
ATOM 714 N N . LYS A 1 93 ? -3.163 4.979 6.864 1.00 98.44 93 LYS A N 1
ATOM 715 C CA . LYS A 1 93 ? -2.844 6.183 6.074 1.00 98.44 93 LYS A CA 1
ATOM 716 C C . LYS A 1 93 ? -1.340 6.452 6.008 1.00 98.44 93 LYS A C 1
ATOM 718 O O . LYS A 1 93 ? -0.844 6.818 4.942 1.00 98.44 93 LYS A O 1
ATOM 723 N N . LYS A 1 94 ? -0.613 6.261 7.114 1.00 98.56 94 LYS A N 1
ATOM 724 C CA . LYS A 1 94 ? 0.856 6.346 7.131 1.00 98.56 94 LYS A CA 1
ATOM 725 C C . LYS A 1 94 ? 1.462 5.312 6.187 1.00 98.56 94 LYS A C 1
ATOM 727 O O . LYS A 1 94 ? 2.318 5.672 5.386 1.00 98.56 94 LYS A O 1
ATOM 732 N N . LEU A 1 95 ? 0.955 4.080 6.210 1.00 98.50 95 LEU A N 1
ATOM 733 C CA . LEU A 1 95 ? 1.376 3.029 5.291 1.00 98.50 95 LEU A CA 1
ATOM 734 C C . LEU A 1 95 ? 1.117 3.411 3.824 1.00 98.50 95 LEU A C 1
ATOM 736 O O . LEU A 1 95 ? 2.006 3.280 2.991 1.00 98.50 95 LEU A O 1
ATOM 740 N N . GLN A 1 96 ? -0.049 3.973 3.490 1.00 98.50 96 GLN A N 1
ATOM 741 C CA . GLN A 1 96 ? -0.314 4.472 2.132 1.00 98.50 96 GLN A CA 1
ATOM 742 C C . GLN A 1 96 ? 0.693 5.550 1.701 1.00 98.50 96 GLN A C 1
ATOM 744 O O . GLN A 1 96 ? 1.125 5.563 0.549 1.00 98.50 96 GLN A O 1
ATOM 749 N N . MET A 1 97 ? 1.084 6.459 2.598 1.00 98.31 97 MET A N 1
ATOM 750 C CA . MET A 1 97 ? 2.111 7.469 2.306 1.00 98.31 97 MET A CA 1
ATOM 751 C C . MET A 1 97 ? 3.498 6.844 2.114 1.00 98.31 97 MET A C 1
ATOM 753 O O . MET A 1 97 ? 4.227 7.237 1.202 1.00 98.31 97 MET A O 1
ATOM 757 N N . ASP A 1 98 ? 3.845 5.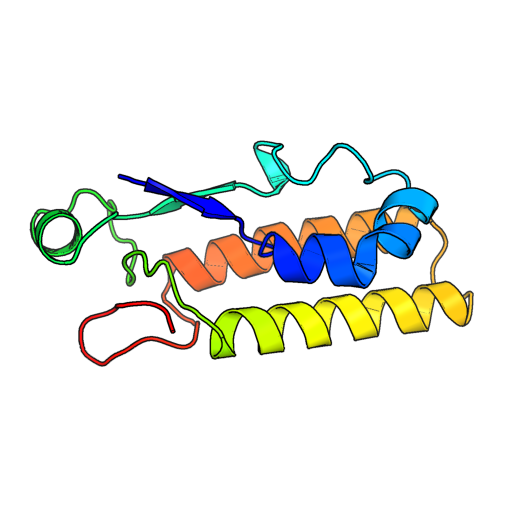863 2.942 1.00 98.38 98 ASP A N 1
ATOM 758 C CA . ASP A 1 98 ? 5.100 5.120 2.864 1.00 98.38 98 ASP A CA 1
ATOM 759 C C . ASP A 1 98 ? 5.229 4.358 1.539 1.00 98.38 98 ASP A C 1
ATOM 761 O O . ASP A 1 98 ? 6.189 4.544 0.791 1.00 98.38 98 ASP A O 1
ATOM 765 N N . LEU A 1 99 ? 4.196 3.599 1.179 1.00 98.06 99 LEU A N 1
ATOM 766 C CA . LEU A 1 99 ? 4.128 2.853 -0.072 1.00 98.06 99 LEU A CA 1
ATOM 767 C C . LEU A 1 99 ? 4.183 3.776 -1.298 1.00 98.06 99 LEU A C 1
ATOM 769 O O . LEU A 1 99 ? 4.854 3.450 -2.275 1.00 98.06 99 LEU A O 1
ATOM 773 N N . LYS A 1 100 ? 3.555 4.962 -1.252 1.00 97.56 100 LYS A N 1
ATOM 774 C CA . LYS A 1 100 ? 3.703 5.987 -2.306 1.00 97.56 100 LYS A CA 1
ATOM 775 C C . LYS A 1 100 ? 5.157 6.428 -2.462 1.00 97.56 100 LYS A C 1
ATOM 777 O O . LYS A 1 100 ? 5.646 6.520 -3.588 1.00 97.56 100 LYS A O 1
ATOM 782 N N . ARG A 1 101 ? 5.857 6.672 -1.350 1.00 97.81 101 ARG A N 1
ATOM 783 C CA . ARG A 1 101 ? 7.283 7.034 -1.355 1.00 97.81 101 ARG A CA 1
ATOM 784 C C . ARG A 1 101 ? 8.143 5.898 -1.909 1.00 97.81 101 ARG A C 1
ATOM 786 O O . ARG A 1 101 ? 9.016 6.162 -2.729 1.00 97.81 101 ARG A O 1
ATOM 793 N N . ARG A 1 102 ? 7.873 4.654 -1.512 1.00 97.88 102 ARG A N 1
ATOM 794 C CA . ARG A 1 102 ? 8.570 3.455 -2.000 1.00 97.88 102 ARG A CA 1
ATOM 795 C C . ARG A 1 102 ? 8.354 3.22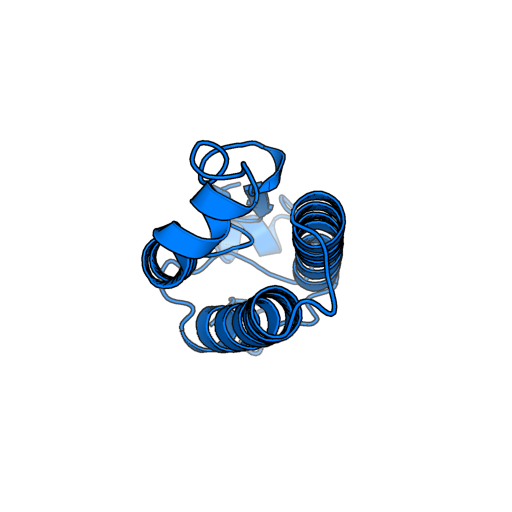4 -3.491 1.00 97.88 102 ARG A C 1
ATOM 797 O O . ARG A 1 102 ? 9.306 2.955 -4.211 1.00 97.88 102 ARG A O 1
ATOM 804 N N . LEU A 1 103 ? 7.132 3.401 -3.991 1.00 96.50 103 LEU A N 1
ATOM 805 C CA . LEU A 1 103 ? 6.853 3.374 -5.429 1.00 96.50 103 LEU A CA 1
ATOM 806 C C . LEU A 1 103 ? 7.617 4.483 -6.162 1.00 96.50 103 LEU A C 1
ATOM 808 O O . LEU A 1 103 ? 8.186 4.235 -7.220 1.00 96.50 103 LEU A O 1
ATOM 812 N N . TRP A 1 104 ? 7.677 5.690 -5.595 1.00 96.25 104 TRP A N 1
ATOM 813 C CA . TRP A 1 104 ? 8.439 6.794 -6.178 1.00 96.25 104 TRP A CA 1
ATOM 814 C C . TRP A 1 104 ? 9.938 6.482 -6.278 1.00 96.25 104 TRP A C 1
ATOM 816 O O . TRP A 1 104 ? 10.511 6.578 -7.362 1.00 96.25 104 TRP A O 1
ATOM 826 N N . SER A 1 105 ? 10.567 6.067 -5.174 1.00 96.31 105 SER A N 1
ATOM 827 C CA . SER A 1 105 ? 12.001 5.736 -5.119 1.00 96.31 105 SER A CA 1
ATOM 828 C C . SER A 1 105 ? 12.349 4.398 -5.775 1.00 96.31 105 SER A C 1
ATOM 830 O O . SER A 1 105 ? 13.519 4.103 -6.014 1.00 96.31 105 SER A O 1
ATOM 832 N N . GLY A 1 106 ? 11.340 3.577 -6.065 1.00 95.69 106 GLY A N 1
ATOM 833 C CA . GLY A 1 106 ? 11.495 2.204 -6.522 1.00 95.69 106 GLY A CA 1
ATOM 834 C C . GLY A 1 106 ? 11.956 1.240 -5.439 1.00 95.69 106 GLY A C 1
ATOM 835 O O . GLY A 1 106 ? 12.464 0.173 -5.774 1.00 95.69 106 GLY A O 1
ATOM 836 N N . ASP A 1 107 ? 11.775 1.565 -4.164 1.00 97.19 107 ASP A N 1
ATOM 837 C CA . ASP A 1 107 ? 11.999 0.660 -3.032 1.00 97.19 107 ASP A CA 1
ATOM 838 C C . ASP A 1 107 ? 10.839 -0.344 -2.854 1.00 97.19 107 ASP A C 1
ATOM 840 O O . ASP A 1 107 ? 10.155 -0.441 -1.830 1.00 97.19 107 ASP A O 1
ATOM 844 N N . VAL A 1 108 ? 10.563 -1.056 -3.942 1.00 96.69 108 VAL A N 1
ATOM 845 C CA . VAL A 1 108 ? 9.535 -2.086 -4.082 1.00 96.69 108 VAL A CA 1
ATOM 846 C C . VAL A 1 108 ? 10.090 -3.219 -4.948 1.00 96.69 108 VAL A C 1
ATOM 848 O O . VAL A 1 108 ? 11.032 -2.988 -5.720 1.00 96.69 108 VAL A O 1
ATOM 851 N N . PRO A 1 109 ? 9.510 -4.431 -4.883 1.00 96.69 109 PRO A N 1
ATOM 852 C CA . PRO A 1 109 ? 9.833 -5.488 -5.829 1.00 96.69 109 PRO A CA 1
ATOM 853 C C . PRO A 1 109 ? 9.664 -4.996 -7.268 1.00 96.69 109 PRO A C 1
ATOM 855 O O . PRO A 1 109 ? 8.582 -4.597 -7.705 1.00 96.69 109 PRO A O 1
ATOM 858 N N . LYS A 1 110 ? 10.782 -4.963 -7.995 1.00 96.44 110 LYS A N 1
ATOM 859 C CA . LYS A 1 110 ? 10.836 -4.473 -9.368 1.00 96.44 110 LYS A CA 1
ATOM 860 C C . LYS A 1 110 ? 11.869 -5.222 -10.185 1.00 96.44 110 LYS A C 1
ATOM 862 O O . LYS A 1 110 ? 12.899 -5.669 -9.677 1.00 96.44 110 LYS A O 1
ATOM 867 N N . THR A 1 111 ? 11.585 -5.390 -11.470 1.00 95.00 111 THR A N 1
ATOM 868 C CA . THR A 1 111 ? 12.525 -5.994 -12.422 1.00 95.00 111 THR A CA 1
ATOM 869 C C . THR A 1 111 ? 13.732 -5.078 -12.610 1.00 95.00 111 THR A C 1
ATOM 871 O O . THR A 1 111 ? 13.674 -3.889 -12.292 1.00 95.00 111 THR A O 1
ATOM 874 N N . LYS A 1 112 ? 14.804 -5.587 -13.229 1.00 92.81 112 LYS A N 1
ATOM 875 C CA . LYS A 1 112 ? 15.964 -4.762 -13.619 1.00 92.81 112 LYS A CA 1
ATOM 876 C C . LYS A 1 112 ? 15.578 -3.543 -14.471 1.00 92.81 112 LYS A C 1
ATOM 878 O O . LYS A 1 112 ? 16.279 -2.543 -14.454 1.00 92.81 112 LYS A O 1
ATOM 883 N N . CYS A 1 113 ? 14.461 -3.618 -15.196 1.00 92.62 113 CYS A N 1
ATOM 884 C CA . CYS A 1 113 ? 13.957 -2.530 -16.029 1.00 92.62 113 CYS A CA 1
ATOM 885 C C . CYS A 1 113 ? 13.032 -1.548 -15.288 1.00 92.62 113 CYS A C 1
ATOM 887 O O . CYS A 1 113 ? 12.540 -0.622 -15.923 1.00 92.62 113 CYS A O 1
ATOM 889 N N . GLY A 1 114 ? 12.745 -1.759 -13.999 1.00 93.62 114 GLY A N 1
ATOM 890 C CA . GLY A 1 114 ? 11.859 -0.900 -13.204 1.00 93.62 114 GLY A CA 1
ATOM 891 C C . GLY A 1 114 ? 10.382 -1.317 -13.187 1.00 93.62 114 GLY A C 1
ATOM 892 O O . GLY A 1 114 ? 9.571 -0.648 -12.559 1.00 93.62 114 GLY A O 1
ATOM 893 N N . ARG A 1 115 ? 9.995 -2.423 -13.837 1.00 96.25 115 ARG A N 1
ATOM 894 C CA . ARG A 1 115 ? 8.608 -2.933 -13.771 1.00 96.25 115 ARG A CA 1
ATOM 895 C C . ARG A 1 115 ? 8.300 -3.498 -12.388 1.00 96.25 115 ARG A C 1
ATOM 897 O O . AR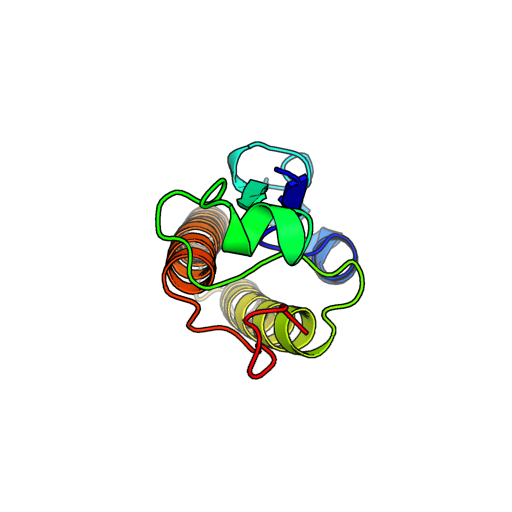G A 1 115 ? 9.034 -4.396 -11.980 1.00 96.25 115 ARG A O 1
ATOM 904 N N . ILE A 1 116 ? 7.226 -3.059 -11.738 1.00 95.88 116 ILE A N 1
ATOM 905 C CA . ILE A 1 116 ? 6.747 -3.633 -10.463 1.00 95.88 116 ILE A CA 1
ATOM 906 C C . ILE A 1 116 ? 6.337 -5.106 -10.671 1.00 95.88 116 ILE A C 1
ATOM 908 O O . ILE A 1 116 ? 5.799 -5.431 -11.733 1.00 95.88 116 ILE A O 1
ATOM 912 N N . TYR A 1 117 ? 6.587 -5.992 -9.701 1.00 93.25 117 TYR A N 1
ATOM 913 C CA . TYR A 1 117 ? 6.082 -7.375 -9.711 1.00 93.25 117 TYR A CA 1
ATOM 914 C C . TYR A 1 117 ? 5.743 -7.912 -8.316 1.00 93.25 117 TYR A C 1
ATOM 916 O O . TYR A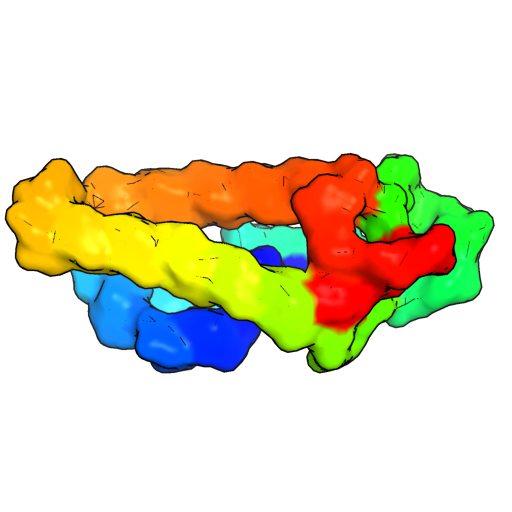 1 117 ? 5.997 -7.213 -7.314 1.00 93.25 117 TYR A O 1
#

pLDDT: mean 96.05, std 3.1, range [82.88, 98.75]

Secondary structure (DSSP, 8-state):
-EEEESS-HHHHHHTHHHHHHTT-GGGTTSGGGEEEE-SSHHHHHTTTTTT-S-B--S--HHHHHHHHHHHHHHHHHHHTTSS-HHHHHHHHHHHHHHHHHHHHHT-SSB-TTSBB-

InterPro domains:
  IPR032871 AHH domain-containing protein [PF14412] (1-97)